Protein AF-A0A4R0RN54-F1 (afdb_monomer_lite)

Secondary structure (DSSP, 8-state):
--HHHHHHHGGGSS-S-------PPPBTTTB-TTT----EEESGGGEEE-TT-SS-S----GGGSGGG--EEE---TTT--SPPEEE----

Organism: NCBI:txid92696

pLDDT: mean 83.34, std 16.29, range [46.19, 97.5]

Radius of gyration: 23.93 Å; chains: 1; bounding box: 56×20×72 Å

Sequence (91 aa):
MALKILQVLAIWATWFGATNCENVTIDDQYGDEATGAQVAYAPSAHWTQGNGCGGCATKCDASQAYRETWHSGLFAPSQNADPLTVTFNFT

Structure (mmCIF, N/CA/C/O backbone):
data_AF-A0A4R0RN54-F1
#
_entry.id   AF-A0A4R0RN54-F1
#
loop_
_atom_site.group_PDB
_atom_site.id
_atom_site.type_symbol
_atom_site.label_atom_id
_atom_site.label_alt_id
_atom_site.label_comp_id
_atom_site.label_asym_id
_atom_site.label_entity_id
_atom_site.label_seq_id
_atom_site.pdbx_PDB_ins_code
_atom_site.Cartn_x
_atom_site.Cartn_y
_atom_site.Cartn_z
_atom_site.occupancy
_atom_site.B_iso_or_equiv
_atom_site.auth_seq_id
_atom_site.auth_comp_id
_atom_site.auth_asym_id
_atom_site.auth_atom_id
_atom_site.pdbx_PDB_model_num
ATOM 1 N N . MET A 1 1 ? -43.607 8.730 49.317 1.00 53.94 1 MET A N 1
ATOM 2 C CA . MET A 1 1 ? -42.488 7.808 49.003 1.00 53.94 1 MET A CA 1
ATOM 3 C C . MET A 1 1 ? -42.443 7.329 47.546 1.00 53.94 1 MET A C 1
ATOM 5 O O . MET A 1 1 ? -41.385 6.880 47.138 1.00 53.94 1 MET A O 1
ATOM 9 N N . ALA A 1 2 ? -43.496 7.482 46.730 1.00 53.38 2 ALA A N 1
ATOM 10 C CA . ALA A 1 2 ? -43.477 7.064 45.317 1.00 53.38 2 ALA A CA 1
ATOM 11 C C . ALA A 1 2 ? -42.704 8.008 44.361 1.00 53.38 2 ALA A C 1
ATOM 13 O O . ALA A 1 2 ? -42.235 7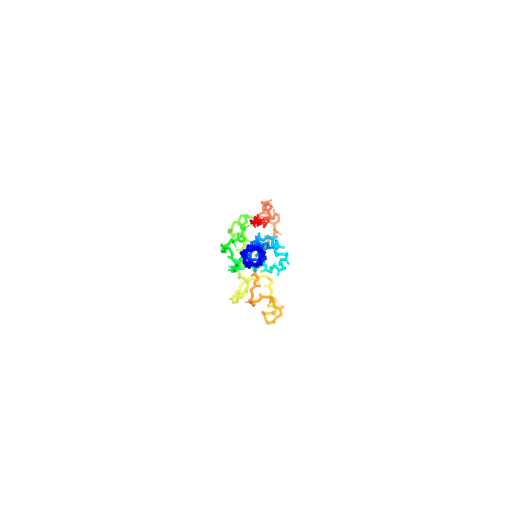.577 43.314 1.00 53.38 2 ALA A O 1
ATOM 14 N N . LEU A 1 3 ? -42.513 9.283 44.730 1.00 46.19 3 LEU A N 1
ATOM 15 C CA . LEU A 1 3 ? -41.917 10.300 43.846 1.00 46.19 3 LEU A CA 1
ATOM 16 C C . LEU A 1 3 ? -40.389 10.176 43.677 1.00 46.19 3 LEU A C 1
ATOM 18 O O . LEU A 1 3 ? -39.848 10.606 42.665 1.00 46.19 3 LEU A O 1
ATOM 22 N N . LYS A 1 4 ? -39.688 9.553 44.636 1.00 48.06 4 LYS A N 1
ATOM 23 C CA . LYS A 1 4 ? -38.227 9.366 44.562 1.00 48.06 4 LYS A CA 1
ATOM 24 C C . LYS A 1 4 ? -37.809 8.190 43.672 1.00 48.06 4 LYS A C 1
ATOM 26 O O . LYS A 1 4 ? -36.673 8.163 43.219 1.00 48.06 4 LYS A O 1
ATOM 31 N N . ILE A 1 5 ? -38.715 7.248 43.394 1.00 52.78 5 ILE A N 1
ATOM 32 C CA . ILE A 1 5 ? -38.421 6.061 42.573 1.00 52.78 5 ILE A CA 1
ATOM 33 C C . ILE A 1 5 ? -38.431 6.416 41.075 1.00 52.78 5 ILE A C 1
ATOM 35 O O . ILE A 1 5 ? -37.599 5.919 40.323 1.00 52.78 5 ILE A O 1
ATOM 39 N N . LEU A 1 6 ? -39.289 7.353 40.649 1.00 47.97 6 LEU A N 1
ATOM 40 C CA . LEU A 1 6 ? -39.346 7.803 39.250 1.00 47.97 6 LEU A CA 1
ATOM 41 C C . LEU A 1 6 ? -38.106 8.601 38.807 1.00 47.97 6 LEU A C 1
ATOM 43 O O . LEU A 1 6 ? -37.763 8.592 37.630 1.00 47.97 6 LEU A O 1
ATOM 47 N N . GLN A 1 7 ? -37.422 9.280 39.734 1.00 51.44 7 GLN A N 1
ATOM 48 C CA . GLN A 1 7 ? -36.239 10.088 39.412 1.00 51.44 7 GLN A CA 1
ATOM 49 C C . GLN A 1 7 ? -34.987 9.238 39.159 1.00 51.44 7 GLN A C 1
ATOM 51 O O . GLN A 1 7 ? -34.122 9.649 38.393 1.00 51.44 7 GLN A O 1
ATOM 56 N N . VAL A 1 8 ? -34.897 8.042 39.751 1.00 50.88 8 VAL A N 1
ATOM 57 C CA . VAL A 1 8 ? -33.736 7.151 39.577 1.00 50.88 8 VAL A CA 1
ATOM 58 C C . VAL A 1 8 ? -33.749 6.477 38.201 1.00 50.88 8 VAL A C 1
ATOM 60 O O . VAL A 1 8 ? -32.690 6.258 37.626 1.00 50.88 8 VAL A O 1
ATOM 63 N N . LEU A 1 9 ? -34.929 6.217 37.627 1.00 51.06 9 LEU A N 1
ATOM 64 C CA . LEU A 1 9 ? -35.068 5.593 36.303 1.00 51.06 9 LEU A CA 1
ATOM 65 C C . LEU A 1 9 ? -34.722 6.536 35.137 1.00 51.06 9 LEU A C 1
ATOM 67 O O . LEU A 1 9 ? -34.302 6.068 34.084 1.00 51.06 9 LEU A O 1
ATOM 71 N N . ALA A 1 10 ? -34.837 7.854 35.322 1.00 50.69 10 ALA A N 1
ATOM 72 C CA . ALA A 1 10 ? -34.517 8.836 34.281 1.00 50.69 10 ALA A CA 1
ATOM 73 C C . ALA A 1 10 ? -33.002 9.025 34.058 1.00 50.69 10 ALA A C 1
ATOM 75 O O . ALA A 1 10 ? -32.594 9.494 33.000 1.00 50.69 10 ALA A O 1
ATOM 76 N N . ILE A 1 11 ? -32.163 8.638 35.027 1.00 50.09 11 ILE A N 1
ATOM 77 C CA . ILE A 1 11 ? -30.702 8.839 34.980 1.00 50.09 11 ILE A CA 1
ATOM 78 C C . ILE A 1 11 ? -29.999 7.751 34.143 1.00 50.09 11 ILE A C 1
ATOM 80 O O . ILE A 1 11 ? -28.887 7.956 33.669 1.00 50.09 11 ILE A O 1
ATOM 84 N N . TRP A 1 12 ? -30.663 6.622 33.872 1.00 51.84 12 TRP A N 1
ATOM 85 C CA . TRP A 1 12 ? -30.134 5.562 32.999 1.00 51.84 12 TRP A CA 1
ATOM 86 C C . TRP A 1 12 ? -30.414 5.799 31.507 1.00 51.84 12 TRP A C 1
ATOM 88 O O . TRP A 1 12 ? -29.860 5.103 30.663 1.00 51.84 12 TRP A O 1
ATOM 98 N N . ALA A 1 13 ? -31.272 6.766 31.165 1.00 53.41 13 ALA A N 1
ATOM 99 C CA . ALA A 1 13 ? -31.757 6.959 29.798 1.00 53.41 13 ALA A CA 1
ATOM 100 C C . ALA A 1 13 ? -30.940 7.965 28.964 1.00 53.41 13 ALA A C 1
ATOM 102 O O . ALA A 1 13 ? -31.232 8.153 27.787 1.00 53.41 13 ALA A O 1
ATOM 103 N N . THR A 1 14 ? -29.921 8.617 29.533 1.00 54.12 14 THR A N 1
ATOM 104 C CA . THR A 1 14 ? -29.182 9.706 28.861 1.00 54.12 14 THR A CA 1
ATOM 105 C C . THR A 1 14 ? -27.734 9.356 28.505 1.00 54.12 14 THR A C 1
ATOM 107 O O . THR A 1 14 ? -26.904 10.253 28.394 1.00 54.12 14 THR A O 1
ATOM 110 N N . TRP A 1 15 ? -27.404 8.072 28.333 1.00 56.47 15 TRP A N 1
ATOM 111 C CA . TRP A 1 15 ? -26.033 7.620 28.039 1.00 56.47 15 TRP A CA 1
ATOM 112 C C . TRP A 1 15 ? -25.930 6.768 26.768 1.00 56.47 15 TRP A C 1
ATOM 114 O O . TRP A 1 15 ? -25.202 5.788 26.722 1.00 56.47 15 TRP A O 1
ATOM 124 N N . PHE A 1 16 ? -26.660 7.129 25.715 1.00 57.97 16 PHE A N 1
ATOM 125 C CA . PHE A 1 16 ? -26.455 6.533 24.393 1.00 57.97 16 PHE A CA 1
ATOM 126 C C . PHE A 1 16 ? -26.465 7.634 23.340 1.00 57.97 16 PHE A C 1
ATOM 128 O O . PHE A 1 16 ? -27.509 8.005 22.813 1.00 57.97 16 PHE A O 1
ATOM 135 N N . GLY A 1 17 ? -25.288 8.206 23.088 1.00 58.88 17 GLY A N 1
ATOM 136 C CA . GLY A 1 17 ? -25.118 9.215 22.044 1.00 58.88 17 GLY A CA 1
ATOM 137 C C . GLY A 1 17 ? -23.746 9.882 21.995 1.00 58.88 17 GLY A C 1
ATOM 138 O O . GLY A 1 17 ? -23.652 10.999 21.500 1.00 58.88 17 GLY A O 1
ATOM 139 N N . ALA A 1 18 ? -22.691 9.255 22.524 1.00 64.1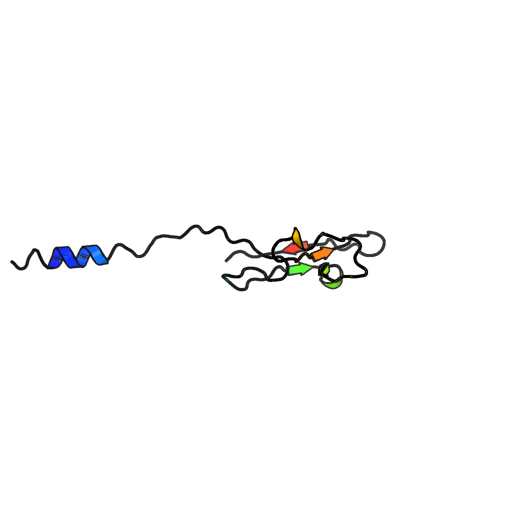9 18 ALA A N 1
ATOM 140 C CA . ALA A 1 18 ? -21.340 9.741 22.276 1.00 64.19 18 ALA A CA 1
ATOM 141 C C . ALA A 1 18 ? -20.890 9.217 20.908 1.00 64.19 18 ALA A C 1
ATOM 143 O O . ALA A 1 18 ? -20.612 8.029 20.757 1.00 64.19 18 ALA A O 1
ATOM 144 N N . THR A 1 19 ? -20.852 10.093 19.906 1.00 65.88 19 THR A N 1
ATOM 145 C CA . THR A 1 19 ? -20.128 9.822 18.662 1.00 65.88 19 THR A CA 1
ATOM 146 C C . THR A 1 19 ? -18.645 9.782 19.012 1.00 65.88 19 THR A C 1
ATOM 148 O O . THR A 1 19 ? -18.073 10.807 19.387 1.00 65.88 19 THR A O 1
ATOM 151 N N . ASN A 1 20 ? -18.040 8.597 18.974 1.00 73.31 20 ASN A N 1
ATOM 152 C CA . ASN A 1 20 ? -16.630 8.432 19.298 1.00 73.31 20 ASN A CA 1
ATOM 153 C C . ASN A 1 20 ? -15.812 8.843 18.068 1.00 73.31 20 ASN A C 1
ATOM 155 O O . ASN A 1 20 ? -15.851 8.170 17.042 1.00 73.31 20 ASN A O 1
ATOM 159 N N . CYS A 1 21 ? -15.125 9.985 18.138 1.00 77.69 21 CYS A N 1
ATOM 160 C CA . CYS A 1 21 ? -14.144 10.340 17.119 1.00 77.69 21 CYS A CA 1
ATOM 161 C C . CYS A 1 21 ? -12.894 9.498 17.366 1.00 77.69 21 CYS A C 1
ATOM 163 O O . CYS A 1 21 ? -12.145 9.757 18.308 1.00 77.69 21 CYS A O 1
ATOM 165 N N . GLU A 1 22 ? -12.685 8.492 16.528 1.00 84.81 22 GLU A N 1
ATOM 166 C CA . GLU A 1 22 ? -11.538 7.598 16.606 1.00 84.81 22 GLU A CA 1
ATOM 167 C C . GLU A 1 22 ? -10.596 7.870 15.433 1.00 84.81 22 GLU A C 1
ATOM 169 O O . GLU A 1 22 ? -11.025 8.096 14.302 1.00 84.81 22 GLU A O 1
ATOM 174 N N . ASN A 1 23 ? -9.293 7.871 15.709 1.00 88.38 23 ASN A N 1
ATOM 175 C CA . ASN A 1 23 ? -8.281 7.909 14.662 1.00 88.38 23 ASN A CA 1
ATOM 176 C C . ASN A 1 23 ? -7.962 6.469 14.264 1.00 88.38 23 ASN A C 1
ATOM 178 O O . ASN A 1 23 ? -7.294 5.760 15.018 1.00 88.38 23 ASN A O 1
ATOM 182 N N . VAL A 1 24 ? -8.418 6.056 13.084 1.00 88.62 24 VAL A N 1
ATOM 183 C CA . VAL A 1 24 ? -8.117 4.739 12.512 1.00 88.62 24 VAL A CA 1
ATOM 184 C C . VAL A 1 24 ? -7.030 4.895 11.453 1.00 88.62 24 VAL A C 1
ATOM 186 O O . VAL A 1 24 ? -7.111 5.767 10.588 1.00 88.62 24 VAL A O 1
ATOM 189 N N . THR A 1 25 ? -5.988 4.069 11.539 1.00 92.31 25 THR A N 1
ATOM 190 C CA . THR A 1 25 ? -4.959 3.986 10.494 1.00 92.31 25 THR A CA 1
ATOM 191 C C . THR A 1 25 ? -5.389 2.935 9.484 1.00 92.31 25 THR A C 1
ATOM 193 O O . THR A 1 25 ? -5.669 1.804 9.866 1.00 92.31 25 THR A O 1
ATOM 196 N N . ILE A 1 26 ? -5.450 3.317 8.210 1.00 94.81 26 ILE A N 1
ATOM 197 C CA . ILE A 1 26 ? -5.804 2.417 7.112 1.00 94.81 26 ILE A CA 1
ATOM 198 C C . ILE A 1 26 ? -4.514 1.859 6.526 1.00 94.81 26 ILE A C 1
ATOM 200 O O . ILE A 1 26 ? -3.677 2.624 6.041 1.00 94.81 26 ILE A O 1
ATOM 204 N N . ASP A 1 27 ? -4.358 0.542 6.584 1.00 97.06 27 ASP A N 1
ATOM 205 C CA . ASP A 1 27 ? -3.213 -0.135 5.992 1.00 97.06 27 ASP A CA 1
ATOM 206 C C . ASP A 1 27 ? -3.394 -0.316 4.478 1.00 97.06 27 ASP A C 1
ATOM 208 O O . ASP A 1 27 ? -4.499 -0.516 3.974 1.00 97.06 27 ASP A O 1
ATOM 212 N N . ASP A 1 28 ? -2.297 -0.272 3.733 1.00 96.31 28 ASP A N 1
ATOM 213 C CA . ASP A 1 28 ? -2.310 -0.361 2.276 1.00 96.31 28 ASP A CA 1
ATOM 214 C C . ASP A 1 28 ? -2.631 -1.792 1.771 1.00 96.31 28 ASP A C 1
ATOM 216 O O . ASP A 1 28 ? -3.256 -1.970 0.724 1.00 96.31 28 ASP A O 1
ATOM 220 N N . GLN A 1 29 ? -2.260 -2.822 2.542 1.00 96.62 29 GLN A N 1
ATOM 221 C CA . GLN A 1 29 ? -2.468 -4.237 2.226 1.00 96.62 29 GLN A CA 1
ATOM 222 C C . GLN A 1 29 ? -3.660 -4.834 2.976 1.00 96.62 29 GLN A C 1
ATOM 224 O O . GLN A 1 29 ? -4.394 -5.641 2.405 1.00 96.62 29 GLN A O 1
ATOM 229 N N . TYR A 1 30 ? -3.854 -4.468 4.239 1.00 96.56 30 TYR A N 1
ATOM 230 C CA . TYR A 1 30 ? -4.888 -5.032 5.110 1.00 96.56 30 TYR A CA 1
ATOM 231 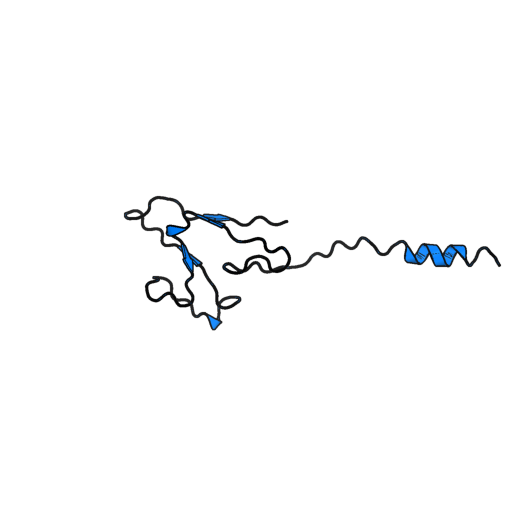C C . TYR A 1 30 ? -6.122 -4.136 5.264 1.00 96.56 30 TYR A C 1
ATOM 233 O O . TYR A 1 30 ? -7.128 -4.601 5.795 1.00 96.56 30 TYR A O 1
ATOM 241 N N . GLY A 1 31 ? -6.066 -2.893 4.776 1.00 96.38 31 GLY A N 1
ATOM 242 C CA . GLY A 1 31 ? -7.201 -1.980 4.766 1.00 96.38 31 GLY A CA 1
ATOM 243 C C . GLY A 1 31 ? -7.565 -1.435 6.146 1.00 96.38 31 GLY A C 1
ATOM 244 O O . GLY A 1 31 ? -6.724 -1.272 7.031 1.00 96.38 31 GLY A O 1
ATOM 245 N N . ASP A 1 32 ? -8.843 -1.112 6.296 1.00 96.06 32 ASP A N 1
ATOM 246 C CA . ASP A 1 32 ? -9.457 -0.704 7.552 1.00 96.06 32 ASP A CA 1
ATOM 247 C C . ASP A 1 32 ? -9.781 -1.932 8.408 1.00 96.06 32 ASP A C 1
ATOM 249 O O . ASP A 1 32 ? -10.646 -2.734 8.056 1.00 96.06 32 ASP A O 1
ATOM 253 N N . GLU A 1 33 ? -9.129 -2.074 9.558 1.00 92.44 33 GLU A N 1
ATOM 254 C CA . GLU A 1 33 ? -9.370 -3.201 10.466 1.00 92.44 33 GLU A CA 1
ATOM 255 C C . GLU A 1 33 ? -10.751 -3.159 11.138 1.00 92.44 33 GLU A C 1
ATOM 257 O O . GLU A 1 33 ? -11.264 -4.202 11.545 1.00 92.44 33 GLU A O 1
ATOM 262 N N . ALA A 1 34 ? -11.365 -1.978 11.257 1.00 92.38 34 ALA A N 1
ATOM 263 C CA . ALA A 1 34 ? -12.664 -1.828 11.901 1.00 92.38 34 ALA A CA 1
ATOM 264 C C . ALA A 1 34 ? -13.813 -2.228 10.965 1.00 92.38 34 ALA A C 1
ATOM 266 O O . ALA A 1 34 ? -14.816 -2.787 11.413 1.00 92.38 34 ALA A O 1
ATOM 267 N N . THR A 1 35 ? -13.670 -1.950 9.667 1.00 93.56 35 THR A N 1
ATOM 268 C CA . THR A 1 35 ? -14.756 -2.105 8.683 1.00 93.56 35 THR A CA 1
ATOM 269 C C . THR A 1 35 ? -14.487 -3.176 7.629 1.00 93.56 35 THR A C 1
ATOM 271 O O . THR A 1 35 ? -15.418 -3.646 6.974 1.00 93.56 35 THR A O 1
ATOM 274 N N . GLY A 1 36 ? -13.229 -3.588 7.461 1.00 93.50 36 GLY A N 1
ATOM 275 C CA . GLY A 1 36 ? -12.781 -4.461 6.379 1.00 93.50 36 GLY A CA 1
ATOM 276 C C . GLY A 1 36 ? -12.720 -3.771 5.012 1.00 93.50 36 GLY A C 1
ATOM 277 O O . GLY A 1 36 ? -12.544 -4.450 4.000 1.00 93.50 36 GLY A O 1
ATOM 278 N N . ALA A 1 37 ? -12.896 -2.445 4.945 1.00 96.19 37 ALA A N 1
ATOM 279 C CA . ALA A 1 37 ? -12.755 -1.694 3.704 1.00 96.19 37 ALA A CA 1
ATOM 280 C C . ALA A 1 37 ? -11.308 -1.764 3.189 1.00 96.19 37 ALA A C 1
ATOM 282 O O . ALA A 1 37 ? -10.357 -1.613 3.952 1.00 96.19 37 ALA A O 1
ATOM 283 N N . GLN A 1 38 ? -11.134 -1.957 1.880 1.00 96.62 38 GLN A N 1
ATOM 284 C CA . GLN A 1 38 ? -9.822 -2.150 1.256 1.00 96.62 38 GLN A CA 1
ATOM 285 C C . GLN A 1 38 ? -9.457 -0.978 0.342 1.00 96.62 38 GLN A C 1
ATOM 287 O O . GLN A 1 38 ? -10.315 -0.387 -0.317 1.00 96.62 38 GLN A O 1
ATOM 292 N N . VAL A 1 39 ? -8.160 -0.689 0.249 1.00 97.44 39 VAL A N 1
ATOM 293 C CA . VAL A 1 39 ? -7.609 0.233 -0.747 1.00 97.44 39 VAL A CA 1
ATOM 294 C C . VAL A 1 39 ? -7.738 -0.355 -2.158 1.00 97.44 39 VAL A C 1
ATOM 296 O O . VAL A 1 39 ? -7.361 -1.499 -2.412 1.00 97.44 39 VAL A O 1
ATOM 299 N N . ALA A 1 40 ? -8.253 0.439 -3.096 1.00 97.50 40 ALA A N 1
ATOM 300 C CA . ALA A 1 40 ? -8.345 0.084 -4.506 1.00 97.50 40 ALA A CA 1
ATOM 301 C C . ALA A 1 40 ? -7.188 0.703 -5.300 1.00 97.50 40 ALA A C 1
ATOM 303 O O . ALA A 1 40 ? -7.025 1.926 -5.343 1.00 97.50 40 ALA A O 1
ATOM 304 N N . TYR A 1 41 ? -6.422 -0.155 -5.971 1.00 96.75 41 TYR A N 1
ATOM 305 C CA . TYR A 1 41 ? -5.289 0.217 -6.814 1.00 96.75 41 TYR A CA 1
ATOM 306 C C . TYR A 1 41 ? -5.639 0.050 -8.290 1.00 96.75 41 TYR A C 1
ATOM 308 O O . TYR A 1 41 ? -6.028 -1.042 -8.716 1.00 96.75 41 TYR A O 1
ATOM 316 N N . ALA A 1 42 ? -5.469 1.104 -9.089 1.00 94.94 42 ALA A N 1
ATOM 317 C CA . ALA A 1 42 ? -5.705 1.037 -10.528 1.00 94.94 42 ALA A CA 1
ATOM 318 C C . ALA A 1 42 ? -4.603 1.733 -11.347 1.00 94.94 42 ALA A C 1
ATOM 320 O O . ALA A 1 42 ? -4.033 2.725 -10.882 1.00 94.94 42 ALA A O 1
ATOM 321 N N . PRO A 1 43 ? -4.290 1.214 -12.550 1.00 93.38 43 PRO A N 1
ATOM 322 C CA . PRO A 1 43 ? -4.604 -0.143 -13.007 1.00 93.38 43 PRO A CA 1
ATOM 323 C C . PRO A 1 43 ? -3.842 -1.185 -12.170 1.00 93.38 43 PRO A C 1
ATOM 325 O O . PRO A 1 43 ? -2.636 -1.059 -11.973 1.00 93.38 43 PRO A O 1
ATOM 328 N N . SER A 1 44 ? -4.533 -2.211 -11.660 1.00 92.81 44 SER A N 1
ATOM 329 C CA . SER A 1 44 ? -3.993 -3.124 -10.633 1.00 92.81 44 SER A CA 1
ATOM 330 C C . SER A 1 44 ? -2.702 -3.832 -11.050 1.00 92.81 44 SER A C 1
ATOM 332 O O . SER A 1 44 ? -1.819 -4.026 -10.223 1.00 92.81 44 SER A O 1
ATOM 334 N N . ALA A 1 45 ? -2.545 -4.136 -12.341 1.00 90.00 45 ALA A N 1
ATOM 335 C CA . ALA A 1 45 ? -1.342 -4.755 -12.902 1.00 90.00 45 ALA A CA 1
ATOM 336 C C . ALA A 1 45 ? -0.064 -3.905 -12.750 1.00 90.00 45 ALA A C 1
ATOM 338 O O . ALA A 1 45 ? 1.037 -4.426 -12.899 1.00 90.00 45 ALA A O 1
ATOM 339 N N . HIS A 1 46 ? -0.202 -2.607 -12.470 1.00 91.00 46 HIS A N 1
ATOM 340 C CA . HIS A 1 46 ? 0.921 -1.683 -12.307 1.00 91.00 46 HIS A CA 1
ATOM 341 C C . HIS A 1 46 ? 1.280 -1.431 -10.845 1.00 91.00 46 HIS A C 1
ATOM 343 O O . HIS A 1 46 ? 2.213 -0.675 -10.581 1.00 91.00 46 HIS A O 1
ATOM 349 N N . TRP A 1 47 ? 0.563 -2.055 -9.912 1.00 92.88 47 TRP A N 1
ATOM 350 C CA . TRP A 1 47 ? 0.827 -1.985 -8.485 1.00 92.88 47 TRP A CA 1
ATOM 351 C C . TRP A 1 47 ? 1.362 -3.325 -8.001 1.00 92.88 47 TRP A C 1
ATOM 353 O O . TRP A 1 47 ? 0.881 -4.387 -8.384 1.00 92.88 47 TRP A O 1
ATOM 363 N N . THR A 1 48 ? 2.396 -3.285 -7.174 1.00 93.50 48 THR A N 1
ATOM 364 C CA . THR A 1 48 ? 3.034 -4.483 -6.626 1.00 93.50 48 THR A CA 1
ATOM 365 C C . THR A 1 48 ? 3.206 -4.322 -5.128 1.00 93.50 48 THR A C 1
ATOM 367 O O . THR A 1 48 ? 3.717 -3.293 -4.675 1.00 93.50 48 THR A O 1
ATOM 370 N N . GLN A 1 49 ? 2.805 -5.345 -4.374 1.00 95.25 49 GLN A N 1
ATOM 371 C CA . GLN A 1 49 ? 3.127 -5.458 -2.957 1.00 95.25 49 GLN A CA 1
ATOM 372 C C . GLN A 1 49 ? 4.654 -5.572 -2.823 1.00 95.25 49 GLN A C 1
ATOM 374 O O . GLN A 1 49 ? 5.277 -6.413 -3.471 1.00 95.25 49 GLN A O 1
ATOM 379 N N . GLY A 1 50 ? 5.272 -4.683 -2.045 1.00 94.44 50 GLY A N 1
ATOM 380 C CA . GLY A 1 50 ? 6.726 -4.557 -1.993 1.00 94.44 50 GLY A CA 1
ATOM 381 C C . GLY A 1 50 ? 7.453 -5.431 -0.963 1.00 94.44 50 GLY A C 1
ATOM 382 O O . GLY A 1 50 ? 8.627 -5.745 -1.171 1.00 94.44 50 GLY A O 1
ATOM 383 N N . ASN A 1 51 ? 6.794 -5.860 0.113 1.00 94.62 51 ASN A N 1
ATOM 384 C CA . ASN A 1 51 ? 7.369 -6.769 1.104 1.00 94.62 51 ASN A CA 1
ATOM 385 C C . ASN A 1 51 ? 7.570 -8.178 0.512 1.00 94.62 51 ASN A C 1
ATOM 387 O O . ASN A 1 51 ? 6.630 -8.896 0.185 1.00 94.62 51 ASN A O 1
ATOM 391 N N . GLY A 1 52 ? 8.833 -8.579 0.356 1.00 89.75 52 GLY A N 1
ATOM 392 C CA . GLY A 1 52 ? 9.204 -9.828 -0.318 1.00 89.75 52 GLY A CA 1
ATOM 393 C C . GLY A 1 52 ? 9.292 -9.718 -1.845 1.00 89.75 52 GLY A C 1
ATOM 394 O O . GLY A 1 52 ? 9.586 -10.710 -2.515 1.00 89.75 52 GLY A O 1
ATOM 395 N N . CYS A 1 53 ? 9.113 -8.526 -2.420 1.00 90.31 53 CYS A N 1
ATOM 396 C CA . CYS A 1 53 ? 9.267 -8.332 -3.855 1.00 90.31 53 CYS A CA 1
ATOM 397 C C . CYS A 1 53 ? 10.744 -8.244 -4.272 1.00 90.31 53 CYS A C 1
ATOM 399 O O . CYS A 1 53 ? 11.414 -7.226 -4.092 1.00 90.31 53 CYS A O 1
ATOM 401 N N . GLY A 1 54 ? 11.258 -9.302 -4.905 1.00 88.81 54 GLY A N 1
ATOM 402 C CA . GLY A 1 54 ? 12.652 -9.349 -5.366 1.00 88.81 54 GLY A CA 1
ATOM 403 C C . GLY A 1 54 ? 12.968 -8.422 -6.551 1.00 88.81 54 GLY A C 1
ATOM 404 O O . GLY A 1 54 ? 14.088 -7.917 -6.650 1.00 88.81 54 GLY A O 1
ATOM 405 N N . GLY A 1 55 ? 11.990 -8.196 -7.437 1.00 86.44 55 GLY A N 1
ATOM 406 C CA . GLY A 1 55 ? 12.142 -7.424 -8.680 1.00 86.44 55 GLY A CA 1
ATOM 407 C C . GLY A 1 55 ? 11.638 -5.979 -8.622 1.00 86.44 55 GLY A C 1
ATOM 408 O O . GLY A 1 55 ? 11.724 -5.271 -9.622 1.00 86.44 55 GLY A O 1
ATOM 409 N N . CYS A 1 56 ? 11.104 -5.535 -7.484 1.00 87.44 56 CYS A N 1
ATOM 410 C CA . CYS A 1 56 ? 10.560 -4.189 -7.350 1.00 87.44 56 CYS A CA 1
ATOM 411 C C . CYS A 1 56 ? 11.671 -3.136 -7.321 1.00 87.44 56 CYS A C 1
ATOM 413 O O . CYS A 1 56 ? 12.729 -3.333 -6.715 1.00 87.44 56 CYS A O 1
ATOM 415 N N . ALA A 1 57 ? 11.404 -1.992 -7.957 1.00 83.88 57 ALA A N 1
ATOM 416 C CA . ALA A 1 57 ? 12.309 -0.846 -7.948 1.00 83.88 57 ALA A CA 1
ATOM 417 C C . ALA A 1 57 ? 12.408 -0.219 -6.547 1.00 83.88 57 ALA A C 1
ATOM 419 O O . ALA A 1 57 ? 13.497 0.132 -6.095 1.00 83.88 57 ALA A O 1
ATOM 420 N N . THR A 1 58 ? 11.278 -0.124 -5.844 1.00 86.69 58 THR A N 1
ATOM 421 C CA . THR A 1 58 ? 11.212 0.407 -4.482 1.00 86.69 58 THR A CA 1
ATOM 422 C C . THR A 1 58 ? 11.503 -0.690 -3.464 1.00 86.69 58 THR A C 1
ATOM 424 O O . THR A 1 58 ? 10.782 -1.685 -3.396 1.00 86.69 58 THR A O 1
ATOM 427 N N . LYS A 1 59 ? 12.538 -0.484 -2.643 1.00 88.50 59 LYS A N 1
ATOM 428 C CA . LYS A 1 59 ? 12.933 -1.382 -1.550 1.00 88.50 59 LYS A CA 1
ATOM 429 C C . LYS A 1 59 ? 12.924 -0.615 -0.233 1.00 88.50 59 LYS A C 1
ATOM 431 O O . LYS A 1 59 ? 13.940 -0.051 0.164 1.00 88.50 59 LYS A O 1
ATOM 436 N N . CYS A 1 60 ? 11.756 -0.547 0.394 1.00 90.69 60 CYS A N 1
ATOM 437 C CA . CYS A 1 60 ? 11.622 0.009 1.735 1.00 90.69 60 CYS A CA 1
ATOM 438 C C . CYS A 1 60 ? 12.171 -0.982 2.772 1.00 90.69 60 CYS A C 1
ATOM 440 O O . CYS A 1 60 ? 12.142 -2.195 2.557 1.00 90.69 60 CYS A O 1
ATOM 442 N N . ASP A 1 61 ? 12.648 -0.469 3.904 1.00 94.06 61 ASP A N 1
ATOM 443 C CA . ASP A 1 61 ? 12.856 -1.291 5.094 1.00 94.06 61 ASP A CA 1
ATOM 444 C C . ASP A 1 61 ? 11.484 -1.623 5.689 1.00 94.06 61 ASP A C 1
ATOM 446 O O . ASP A 1 61 ? 10.796 -0.737 6.201 1.00 94.06 61 ASP A O 1
ATOM 450 N N . ALA A 1 62 ? 11.078 -2.890 5.587 1.00 95.12 62 ALA A N 1
ATOM 451 C CA . ALA A 1 62 ? 9.763 -3.343 6.030 1.00 95.12 62 ALA A CA 1
ATOM 452 C C . ALA A 1 62 ? 9.515 -3.034 7.513 1.00 95.12 62 ALA A C 1
ATOM 454 O O . ALA A 1 62 ? 8.404 -2.668 7.873 1.00 95.12 62 ALA A O 1
ATOM 455 N N . SER A 1 63 ? 10.555 -3.075 8.353 1.00 96.88 63 SER A N 1
ATOM 456 C CA . SER A 1 63 ? 10.428 -2.810 9.793 1.00 96.88 63 SER A CA 1
ATOM 457 C C . SER A 1 63 ? 10.043 -1.364 10.128 1.00 96.88 63 SER A C 1
ATOM 459 O O . SER A 1 63 ? 9.638 -1.072 11.252 1.00 96.88 63 SER A O 1
ATOM 461 N N . GLN A 1 64 ? 10.159 -0.455 9.156 1.00 96.12 64 GLN A N 1
ATOM 462 C CA . GLN A 1 64 ? 9.789 0.953 9.291 1.00 96.12 64 GLN A CA 1
ATOM 463 C C . GLN A 1 64 ? 8.426 1.268 8.660 1.00 96.12 64 GLN A C 1
ATOM 465 O O . GLN A 1 64 ? 7.907 2.368 8.852 1.00 96.12 64 GLN A O 1
ATOM 470 N N . ALA A 1 65 ? 7.842 0.331 7.907 1.00 95.25 65 ALA A N 1
ATOM 471 C CA . ALA A 1 65 ? 6.509 0.476 7.340 1.00 95.25 65 ALA A CA 1
ATOM 472 C C . ALA A 1 65 ? 5.442 0.051 8.357 1.00 95.25 65 ALA A C 1
ATOM 474 O O . ALA A 1 65 ? 5.642 -0.876 9.147 1.00 95.25 65 ALA A O 1
ATOM 475 N N . TYR A 1 66 ? 4.283 0.712 8.321 1.00 95.00 66 TYR A N 1
ATOM 476 C CA . TYR A 1 66 ? 3.138 0.256 9.103 1.00 95.00 66 TYR A CA 1
ATOM 477 C C . TYR A 1 66 ? 2.783 -1.171 8.674 1.00 95.00 66 TYR A C 1
ATOM 479 O O . TYR A 1 66 ? 2.754 -1.471 7.485 1.00 95.00 66 TYR A O 1
ATOM 487 N N . ARG A 1 67 ? 2.640 -2.062 9.662 1.00 95.56 67 ARG A N 1
ATOM 488 C CA . ARG A 1 67 ? 2.381 -3.501 9.475 1.00 95.56 67 ARG A CA 1
ATOM 489 C C . ARG A 1 67 ? 3.307 -4.214 8.479 1.00 95.56 67 ARG A C 1
ATOM 491 O O . ARG A 1 67 ? 2.955 -5.275 7.970 1.00 95.56 67 ARG A O 1
ATOM 498 N N . GLU A 1 68 ? 4.507 -3.677 8.266 1.00 96.56 68 GLU A N 1
ATOM 499 C CA . GLU A 1 68 ? 5.506 -4.227 7.350 1.00 96.56 68 GLU A CA 1
ATOM 500 C C . GLU A 1 68 ? 5.017 -4.337 5.891 1.00 96.56 68 GLU A C 1
ATOM 502 O O . GLU A 1 68 ? 5.492 -5.185 5.131 1.00 96.56 68 GLU A O 1
ATOM 507 N N . THR A 1 69 ? 4.075 -3.488 5.468 1.00 95.94 69 THR A N 1
ATOM 508 C CA . THR A 1 69 ? 3.473 -3.532 4.128 1.00 95.94 69 THR A CA 1
ATOM 509 C C . THR A 1 69 ? 3.570 -2.203 3.388 1.00 95.94 69 THR A C 1
ATOM 511 O O . THR A 1 69 ? 3.695 -1.131 3.977 1.00 95.94 69 THR A O 1
ATOM 514 N N . TRP A 1 70 ? 3.655 -2.302 2.058 1.00 95.75 70 TRP A N 1
ATOM 515 C CA . TRP A 1 70 ? 3.514 -1.182 1.134 1.00 95.75 70 TRP A CA 1
ATOM 516 C C . TRP A 1 70 ? 3.202 -1.704 -0.271 1.00 95.75 70 TRP A C 1
ATOM 518 O O . TRP A 1 70 ? 3.680 -2.769 -0.678 1.00 95.75 70 TRP A O 1
ATOM 528 N N . HIS A 1 71 ? 2.484 -0.902 -1.052 1.00 95.62 71 HIS A N 1
ATOM 529 C CA . HIS A 1 71 ? 2.314 -1.083 -2.486 1.00 95.62 71 HIS A CA 1
ATOM 530 C C . HIS A 1 71 ? 3.078 -0.008 -3.240 1.00 95.62 71 HIS A C 1
ATOM 532 O O . HIS A 1 71 ? 3.017 1.181 -2.927 1.00 95.62 71 HIS A O 1
ATOM 538 N N . SER A 1 72 ? 3.789 -0.433 -4.276 1.00 92.50 72 SER A N 1
ATOM 539 C CA . SER A 1 72 ? 4.511 0.462 -5.171 1.00 92.50 72 SER A CA 1
ATOM 540 C C . SER A 1 72 ? 3.954 0.353 -6.579 1.00 92.50 72 SER A C 1
ATOM 542 O O . SER A 1 72 ? 3.712 -0.749 -7.069 1.00 92.50 72 SER A O 1
ATOM 544 N N . GLY A 1 73 ? 3.747 1.502 -7.216 1.00 90.25 73 GLY A N 1
ATOM 545 C CA . GLY A 1 73 ? 3.426 1.586 -8.630 1.00 90.25 73 GLY A CA 1
ATOM 546 C C . GLY A 1 73 ? 4.517 2.340 -9.375 1.00 90.25 73 GLY A C 1
ATOM 547 O O . GLY A 1 73 ? 5.057 3.324 -8.867 1.00 90.25 73 GLY A O 1
ATOM 548 N N . LEU A 1 74 ? 4.863 1.868 -10.571 1.00 85.00 74 LEU A 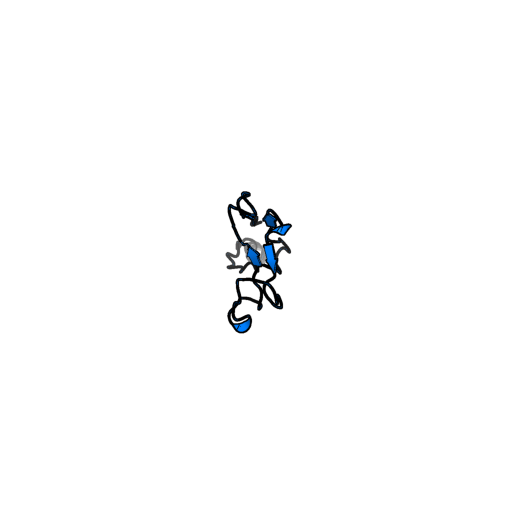N 1
ATOM 549 C CA . LEU A 1 74 ? 5.851 2.514 -11.432 1.00 85.00 74 LEU A CA 1
ATOM 550 C C . LEU A 1 74 ? 5.136 3.183 -12.601 1.00 85.00 74 LEU A C 1
ATOM 552 O O . LEU A 1 74 ? 4.521 2.502 -13.416 1.00 85.00 74 LEU A O 1
ATOM 556 N N . PHE A 1 75 ? 5.230 4.508 -12.693 1.00 86.25 75 PHE A N 1
ATOM 557 C CA . PHE A 1 75 ? 4.819 5.243 -13.884 1.00 86.25 75 PHE A CA 1
ATOM 558 C C . PHE A 1 75 ? 6.028 5.437 -14.800 1.00 86.25 75 PHE A C 1
ATOM 560 O O . PHE A 1 75 ? 7.000 6.104 -14.446 1.00 86.25 75 PHE A O 1
ATOM 567 N N . ALA A 1 76 ? 5.962 4.842 -15.981 1.00 84.19 76 ALA A N 1
ATOM 568 C CA . ALA A 1 76 ? 6.967 4.895 -17.022 1.00 84.19 76 ALA A CA 1
ATOM 569 C C . ALA A 1 76 ? 6.255 5.230 -18.344 1.00 84.19 76 ALA A C 1
ATOM 571 O O . ALA A 1 76 ? 5.731 4.326 -18.987 1.00 84.19 76 ALA A O 1
ATOM 572 N N . PRO A 1 77 ? 6.263 6.497 -18.805 1.00 84.12 77 PRO A N 1
ATOM 573 C CA . PRO A 1 77 ? 5.502 6.942 -19.981 1.00 84.12 77 PRO A CA 1
ATOM 574 C C . PRO A 1 77 ? 5.695 6.113 -21.261 1.00 84.12 77 PRO A C 1
ATOM 576 O O . PRO A 1 77 ? 4.825 6.098 -22.125 1.00 84.12 77 PRO A O 1
ATOM 579 N N . SER A 1 78 ? 6.840 5.439 -21.405 1.00 84.38 78 SER A N 1
ATOM 580 C CA . SER A 1 78 ? 7.155 4.560 -22.537 1.00 84.38 78 SER A CA 1
ATOM 581 C C . SER A 1 78 ? 6.595 3.134 -22.419 1.00 84.38 78 SER A C 1
ATOM 583 O O . SER A 1 78 ? 6.636 2.396 -23.399 1.00 84.38 78 SER A O 1
ATOM 585 N N . GLN A 1 79 ? 6.108 2.732 -21.243 1.00 79.00 79 GLN A N 1
ATOM 586 C CA . GLN A 1 79 ? 5.617 1.384 -20.927 1.00 79.00 79 GLN A CA 1
ATOM 587 C C . GLN A 1 79 ? 4.160 1.396 -20.444 1.00 79.00 79 GLN A C 1
ATOM 589 O O . GLN A 1 79 ? 3.396 0.498 -20.787 1.00 79.00 79 GLN A O 1
ATOM 594 N N . ASN A 1 80 ? 3.764 2.412 -19.677 1.00 75.94 80 ASN A N 1
ATOM 595 C CA . ASN A 1 80 ? 2.409 2.629 -19.192 1.00 75.94 80 ASN A CA 1
ATOM 596 C C . ASN A 1 80 ? 2.077 4.125 -19.150 1.00 75.94 80 ASN A C 1
ATOM 598 O O . ASN A 1 80 ? 2.677 4.903 -18.412 1.00 75.94 80 ASN A O 1
ATOM 602 N N . ALA A 1 81 ? 1.102 4.525 -19.965 1.00 78.50 81 ALA A N 1
ATOM 603 C CA . ALA A 1 81 ? 0.617 5.902 -20.007 1.00 78.50 81 ALA A CA 1
ATOM 604 C C . ALA A 1 81 ? -0.552 6.148 -19.041 1.00 78.50 81 ALA A C 1
ATOM 606 O O . ALA A 1 81 ? -0.896 7.302 -18.784 1.00 78.50 81 ALA A O 1
ATOM 607 N N . ASP A 1 82 ? -1.152 5.081 -18.508 1.00 85.94 82 ASP A N 1
ATOM 608 C CA . ASP A 1 82 ? -2.301 5.194 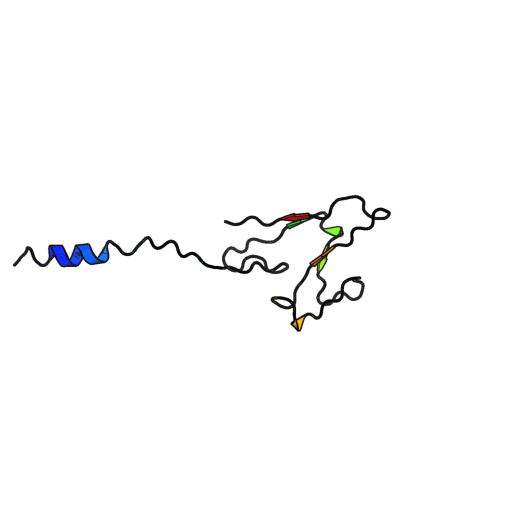-17.620 1.00 85.94 82 ASP A CA 1
ATOM 609 C C . ASP A 1 82 ? -1.883 5.783 -16.264 1.00 85.94 82 ASP A C 1
ATOM 611 O O . ASP A 1 82 ? -0.869 5.365 -15.688 1.00 85.94 82 ASP A O 1
ATOM 615 N N . PRO A 1 83 ? -2.650 6.748 -15.727 1.00 89.56 83 PRO A N 1
ATOM 616 C CA . PRO A 1 83 ? -2.376 7.304 -14.414 1.00 89.56 83 PRO A CA 1
ATOM 617 C C . PRO A 1 83 ? -2.541 6.229 -13.336 1.00 89.56 83 PRO A C 1
ATOM 619 O O . PRO A 1 83 ? -3.505 5.465 -13.334 1.00 89.56 83 PRO A O 1
ATOM 622 N N . LEU A 1 84 ? -1.607 6.209 -12.388 1.00 93.31 84 LEU A N 1
ATOM 623 C CA . LEU A 1 84 ? -1.694 5.367 -11.202 1.00 93.31 84 LEU A CA 1
ATOM 624 C C . LEU A 1 84 ? -2.609 6.032 -10.171 1.00 93.31 84 LEU A C 1
ATOM 626 O O . LEU A 1 84 ? -2.365 7.169 -9.766 1.00 93.31 84 LEU A O 1
ATOM 630 N N . THR A 1 85 ? -3.640 5.321 -9.723 1.00 95.56 85 THR A N 1
ATOM 631 C CA . THR A 1 85 ? -4.599 5.818 -8.730 1.00 95.56 85 THR A CA 1
ATOM 632 C C . THR A 1 85 ? -4.704 4.884 -7.535 1.00 95.56 85 THR A C 1
ATOM 634 O O . THR A 1 85 ? -4.748 3.662 -7.692 1.00 95.56 85 THR A O 1
ATOM 637 N N . VAL A 1 86 ? -4.824 5.489 -6.355 1.00 96.75 86 VAL A N 1
ATOM 638 C CA . VAL A 1 86 ? -5.161 4.835 -5.089 1.00 96.75 86 VAL A CA 1
ATOM 639 C C . VAL A 1 86 ? -6.475 5.439 -4.616 1.00 96.75 86 VAL A C 1
ATOM 641 O O . VAL A 1 86 ? -6.608 6.661 -4.570 1.00 96.75 86 VAL A O 1
ATOM 644 N N . THR A 1 87 ? -7.470 4.614 -4.317 1.00 97.38 87 THR A N 1
ATOM 645 C CA . THR A 1 87 ? -8.782 5.079 -3.851 1.00 97.38 87 THR A CA 1
ATOM 646 C C . THR A 1 87 ? -9.188 4.325 -2.598 1.00 97.38 87 THR A C 1
ATOM 648 O O . THR A 1 87 ? -9.041 3.109 -2.523 1.00 97.38 87 THR A O 1
ATOM 651 N N . PHE A 1 88 ? -9.712 5.056 -1.620 1.00 96.38 88 PHE A N 1
ATOM 652 C CA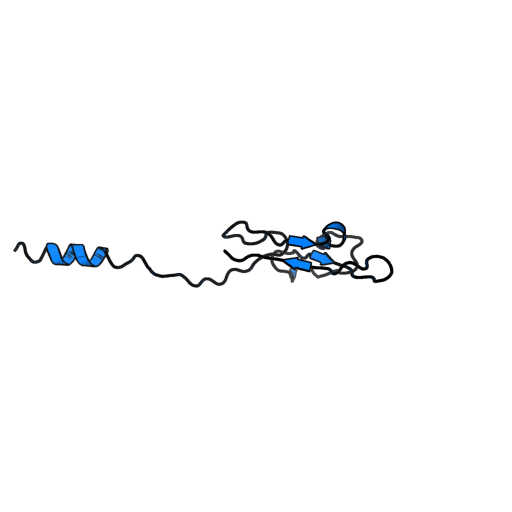 . PHE A 1 88 ? -10.266 4.503 -0.395 1.00 96.38 88 PHE A CA 1
ATOM 653 C C . PHE A 1 88 ? -11.544 5.263 -0.043 1.00 96.38 88 PHE A C 1
ATOM 655 O O . PHE A 1 88 ? -11.585 6.489 -0.159 1.00 96.38 88 PHE A O 1
ATOM 662 N N . ASN A 1 89 ? -12.573 4.535 0.381 1.00 93.62 89 ASN A N 1
ATOM 663 C CA . ASN A 1 89 ? -13.849 5.110 0.784 1.00 93.62 89 ASN A CA 1
ATOM 664 C C . ASN A 1 89 ? -14.010 4.947 2.293 1.00 93.62 89 ASN A C 1
ATOM 666 O O . ASN A 1 89 ? -14.098 3.825 2.781 1.00 93.62 89 ASN A O 1
ATOM 670 N N . PHE A 1 90 ? -14.073 6.070 3.005 1.00 87.31 90 PHE A N 1
ATOM 671 C CA . PHE A 1 90 ? -14.393 6.091 4.430 1.00 87.31 90 PHE A CA 1
ATOM 672 C C . PHE A 1 90 ? -15.897 5.873 4.629 1.00 87.31 90 PHE A C 1
ATOM 674 O O . PHE A 1 90 ? -16.702 6.409 3.861 1.00 87.31 90 PHE A O 1
ATOM 681 N N . THR A 1 91 ? -16.256 5.089 5.644 1.00 75.88 91 THR A N 1
ATOM 682 C CA . THR A 1 91 ? -17.643 4.737 5.992 1.00 75.88 91 THR A CA 1
ATOM 683 C C . THR A 1 91 ? -18.066 5.343 7.314 1.00 75.88 91 THR A C 1
ATOM 685 O O . THR A 1 91 ? -17.217 5.342 8.231 1.00 75.88 91 THR A O 1
#

Foldseek 3Di:
DVPVVVVVVVVVPPPPDDPDPDDFDADQCQGTPVPSWHKDKPPPVQKDKAQVDPPDPDHDDLVPDDVSTDIDGDDDCVPDVDDIDIDTDDD